Protein AF-A0A3D4SXZ7-F1 (afdb_monomer)

Mean predicted aligned error: 2.55 Å

Organism: NCBI:txid1032851

pLDDT: mean 96.94, std 1.92, range [89.12, 98.69]

Nearest PDB structures (foldseek):
  2qhf-assembly1_A  TM=9.863E-01  e=5.971E-07  unclassified
  4bai-assembly1_A  TM=9.853E-01  e=6.837E-07  Mycobacterium tuberculosis
  2o11-assembly1_A  TM=9.877E-01  e=6.837E-07  Mycobacterium tuberculosis H37Rv
  4baj-assembly1_A  TM=9.849E-01  e=6.837E-07  Mycobacterium tuberculosis
  2o12-assembly1_A  TM=9.828E-01  e=8.377E-07  Mycobacterium tuberculosis H37Rv

Secondary structure (DSSP, 8-state):
-EEEEEETTGGGGGGS-HHHHS--EEE-SSSEEES--SS-SEETTEE-SS---EEEEE--

InterPro domains:
  IPR000453 Chorismate synthase [PF01264] (1-60)
  IPR000453 Chorismate synthase [PTHR21085] (1-60)
  IPR035904 Chorismate synthase AroC superfamily [G3DSA:3.60.150.10] (1-60)
  IPR035904 Chorismate synthase AroC superfamily [SSF103263] (1-60)

Foldseek 3Di:
DWDDKAKALGPVLVVDDPVPRDFDWDCPPPDTDTPDCRRQQDDPRDGPPDHRDMDTDDDD

Radius of gyration: 13.45 Å; Cα contacts (8 Å, |Δi|>4): 90; chains: 1; bounding box: 33×19×40 Å

Sequence (60 aa):
AIKGVEIGDGFAEARRRGSEAHDEIYNDGDHLTRHTNRAGGLEGGMTDGQTLRIRAAMKP

Solvent-accessible surface area (backbone atoms only — not comparable to full-atom values): 3760 Å² total; per-residue (Å²): 84,79,78,46,75,36,46,39,47,34,79,61,44,79,74,49,55,74,95,74,42,66,55,62,80,42,79,77,80,93,48,81,43,57,94,55,66,40,50,10,19,43,52,99,90,37,76,69,84,52,72,74,36,78,49,73,46,62,49,129

Structure (mmCIF, N/CA/C/O backbone):
data_AF-A0A3D4SXZ7-F1
#
_entry.id   AF-A0A3D4SXZ7-F1
#
loop_
_atom_site.group_PDB
_atom_site.id
_atom_site.type_symbol
_atom_site.label_atom_id
_atom_site.label_alt_id
_atom_site.label_comp_id
_atom_site.label_asym_id
_atom_site.label_entity_id
_atom_site.label_seq_id
_atom_site.pdbx_PDB_ins_code
_atom_site.Cartn_x
_atom_site.Cartn_y
_atom_site.Cartn_z
_atom_site.occupancy
_atom_site.B_iso_or_equiv
_atom_site.auth_seq_id
_atom_site.auth_comp_id
_atom_site.auth_asym_id
_atom_site.auth_atom_id
_atom_site.pdbx_PDB_model_num
ATOM 1 N N . ALA A 1 1 ? -18.726 2.027 14.353 1.00 94.94 1 ALA A N 1
ATOM 2 C CA . ALA A 1 1 ? -18.046 3.202 13.716 1.00 94.94 1 ALA A CA 1
ATOM 3 C C . ALA 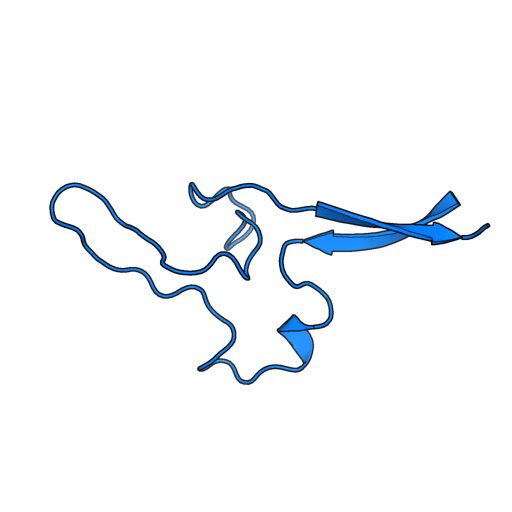A 1 1 ? -16.565 2.914 13.418 1.00 94.94 1 ALA A C 1
ATOM 5 O O . ALA A 1 1 ? -15.982 2.113 14.136 1.00 94.94 1 ALA A O 1
ATOM 6 N N . ILE A 1 2 ? -15.933 3.526 12.403 1.00 98.19 2 ILE A N 1
ATOM 7 C CA . ILE A 1 2 ? -14.528 3.223 12.030 1.00 98.19 2 ILE A CA 1
ATOM 8 C C . ILE A 1 2 ? -13.530 3.789 13.049 1.00 98.19 2 ILE A C 1
ATOM 10 O O . ILE A 1 2 ? -13.651 4.940 13.469 1.00 98.19 2 ILE A O 1
ATOM 14 N N . LYS A 1 3 ? -12.550 2.974 13.455 1.00 98.00 3 LYS A N 1
ATOM 15 C CA . LYS A 1 3 ? -11.490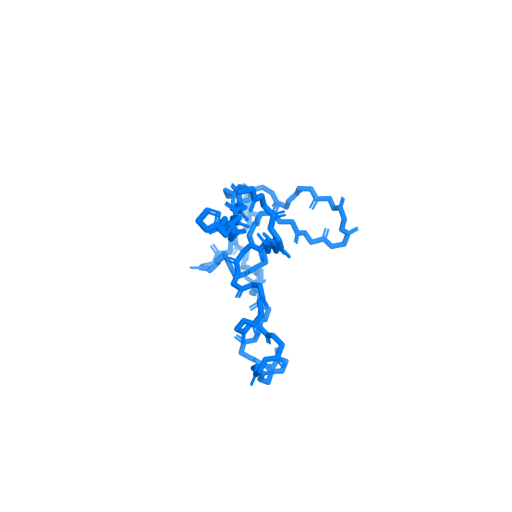 3.327 14.416 1.00 98.00 3 LYS A CA 1
ATOM 16 C C . LYS A 1 3 ? -10.072 3.077 13.902 1.00 98.00 3 LYS A C 1
ATOM 18 O O . LYS A 1 3 ? -9.132 3.515 14.556 1.00 98.00 3 LYS A O 1
ATOM 23 N N . GLY A 1 4 ? -9.921 2.424 12.755 1.00 98.19 4 GLY A N 1
ATOM 24 C CA . GLY A 1 4 ? -8.634 2.210 12.104 1.00 98.19 4 GLY A CA 1
ATOM 25 C C . GLY A 1 4 ? -8.818 2.047 10.604 1.00 98.19 4 GLY A C 1
ATOM 26 O O . GLY A 1 4 ? -9.863 1.567 10.160 1.00 98.19 4 GLY A O 1
ATOM 27 N N . VAL A 1 5 ? -7.813 2.465 9.845 1.00 98.31 5 VAL A N 1
ATOM 28 C CA . VAL A 1 5 ? -7.733 2.295 8.394 1.00 98.31 5 VAL A CA 1
ATOM 29 C C . VAL A 1 5 ? -6.315 1.859 8.066 1.00 98.31 5 VAL A C 1
ATOM 31 O O . VAL A 1 5 ? -5.365 2.358 8.668 1.00 98.31 5 VAL A O 1
ATOM 34 N N . GLU A 1 6 ? -6.180 0.938 7.124 1.00 98.62 6 GLU A N 1
ATOM 35 C CA . GLU A 1 6 ? -4.890 0.528 6.586 1.00 98.62 6 GLU A CA 1
ATOM 36 C C . GLU A 1 6 ? -4.950 0.377 5.062 1.00 98.62 6 GLU A C 1
ATOM 38 O O . GLU A 1 6 ? -6.002 0.057 4.498 1.00 98.62 6 GLU A O 1
ATOM 43 N N . ILE A 1 7 ? -3.815 0.628 4.410 1.00 98.69 7 ILE A N 1
ATOM 44 C CA . ILE A 1 7 ? -3.614 0.422 2.974 1.00 98.69 7 ILE A CA 1
ATOM 45 C C . ILE A 1 7 ? -2.743 -0.826 2.803 1.00 98.69 7 ILE A C 1
ATOM 47 O O . ILE A 1 7 ? -1.771 -1.006 3.537 1.00 98.69 7 ILE A O 1
ATOM 51 N N . GLY A 1 8 ? -3.119 -1.697 1.866 1.00 98.38 8 GLY A N 1
ATOM 52 C CA . GLY A 1 8 ? -2.367 -2.912 1.561 1.00 98.38 8 GLY A CA 1
ATOM 53 C C . GLY A 1 8 ? -2.320 -3.893 2.727 1.00 98.38 8 GLY A C 1
ATOM 54 O O . GLY A 1 8 ? -3.364 -4.357 3.202 1.00 98.38 8 GLY A O 1
ATOM 55 N N . ASP A 1 9 ? -1.109 -4.244 3.139 1.00 98.25 9 ASP A N 1
ATOM 56 C CA . ASP A 1 9 ? -0.829 -5.101 4.293 1.00 98.25 9 ASP A CA 1
ATOM 57 C C . ASP A 1 9 ? -0.697 -4.301 5.606 1.00 98.25 9 ASP A C 1
ATOM 59 O O . ASP A 1 9 ? -0.735 -4.883 6.694 1.00 98.25 9 ASP A O 1
ATOM 63 N N . GLY A 1 10 ? -0.635 -2.968 5.531 1.00 98.06 10 GLY A N 1
ATOM 64 C CA . GLY A 1 10 ? -0.968 -2.101 6.655 1.00 98.06 10 GLY A CA 1
ATOM 65 C C . GLY A 1 10 ? -0.109 -2.293 7.901 1.00 98.06 10 GLY A C 1
ATOM 66 O O . GLY A 1 10 ? 1.119 -2.235 7.863 1.00 98.06 10 GLY A O 1
ATOM 67 N N . PHE A 1 11 ? -0.763 -2.543 9.038 1.00 98.06 11 PHE A N 1
ATOM 68 C CA . PHE A 1 11 ? -0.059 -2.765 10.306 1.00 98.06 11 PHE A CA 1
ATOM 69 C C . PHE A 1 11 ? 0.800 -4.041 10.311 1.00 98.06 11 PHE A C 1
ATOM 71 O O . PHE A 1 11 ? 1.726 -4.139 11.121 1.00 98.06 11 PHE A O 1
ATOM 78 N N . ALA A 1 12 ? 0.515 -5.021 9.443 1.00 97.56 12 ALA A N 1
ATOM 79 C CA . ALA A 1 12 ? 1.363 -6.205 9.301 1.00 97.56 12 ALA A CA 1
ATOM 80 C C . ALA A 1 12 ? 2.701 -5.861 8.627 1.00 97.56 12 ALA A C 1
ATOM 82 O O . ALA A 1 12 ? 3.728 -6.427 8.999 1.00 97.56 12 ALA A O 1
ATOM 83 N N . GLU A 1 13 ? 2.696 -4.893 7.709 1.00 97.38 13 GLU A N 1
ATOM 84 C CA . GLU A 1 13 ? 3.878 -4.417 6.983 1.00 97.38 13 GLU A CA 1
ATOM 85 C C . GLU A 1 13 ? 4.920 -3.814 7.933 1.00 97.38 13 GLU A C 1
ATOM 87 O O . GLU A 1 13 ? 6.107 -4.118 7.852 1.00 97.38 13 GLU A O 1
ATOM 92 N N . ALA A 1 14 ? 4.463 -3.070 8.947 1.00 97.62 14 ALA A N 1
ATOM 93 C CA . ALA A 1 14 ? 5.316 -2.472 9.980 1.00 97.62 14 ALA A CA 1
ATOM 94 C C . ALA A 1 14 ? 6.092 -3.495 10.838 1.00 97.62 14 ALA A C 1
ATOM 96 O O . ALA A 1 14 ? 6.970 -3.114 11.612 1.00 97.62 14 ALA A O 1
ATOM 97 N N . ARG A 1 15 ? 5.756 -4.788 10.744 1.00 97.75 15 ARG A N 1
ATOM 98 C CA . ARG A 1 15 ? 6.438 -5.879 11.459 1.00 97.75 15 ARG A CA 1
ATOM 99 C C . ARG A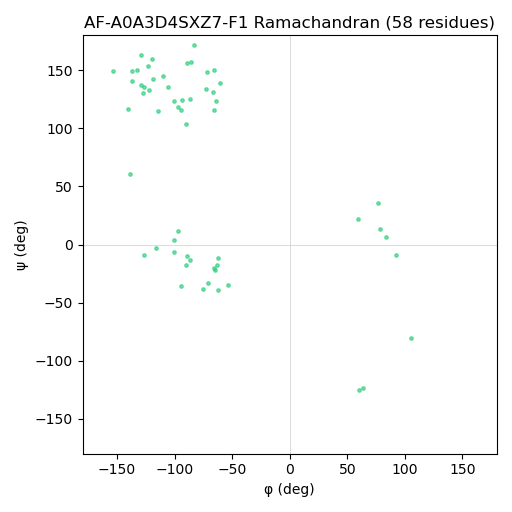 1 15 ? 7.431 -6.641 10.580 1.00 97.75 15 ARG A C 1
ATOM 101 O O . ARG A 1 15 ? 8.118 -7.523 11.095 1.00 97.75 15 ARG A O 1
ATOM 108 N N . ARG A 1 16 ? 7.488 -6.351 9.278 1.00 97.31 16 ARG A N 1
ATOM 109 C CA . ARG A 1 16 ? 8.366 -7.035 8.323 1.00 97.31 16 ARG A CA 1
ATOM 110 C C . ARG A 1 16 ? 9.726 -6.354 8.232 1.00 97.31 16 ARG A C 1
ATOM 112 O O . ARG A 1 16 ? 9.885 -5.169 8.523 1.00 97.31 16 ARG A O 1
ATOM 119 N N . ARG A 1 17 ? 10.733 -7.122 7.811 1.00 98.12 17 ARG A N 1
ATOM 120 C CA . ARG A 1 17 ? 12.016 -6.555 7.381 1.00 98.12 17 ARG A CA 1
ATOM 121 C C . ARG A 1 17 ? 11.823 -5.866 6.035 1.00 98.12 17 ARG A C 1
ATOM 123 O O . ARG A 1 17 ? 11.062 -6.356 5.211 1.00 98.12 17 ARG A O 1
ATOM 130 N N . GLY A 1 18 ? 12.584 -4.803 5.773 1.00 96.06 18 GLY A N 1
ATOM 131 C CA . GLY A 1 18 ? 12.522 -4.087 4.491 1.00 96.06 18 GLY A CA 1
ATOM 132 C C . GLY A 1 18 ? 12.724 -4.993 3.268 1.00 96.06 18 GLY A C 1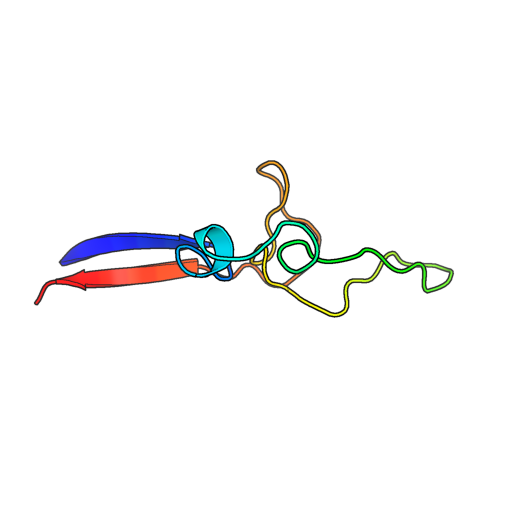
ATOM 133 O O . GLY A 1 18 ? 12.050 -4.817 2.262 1.00 96.06 18 GLY A O 1
ATOM 134 N N . SER A 1 19 ? 13.569 -6.024 3.387 1.00 96.69 19 SER A N 1
ATOM 135 C CA . SER A 1 19 ? 13.804 -7.029 2.338 1.00 96.69 19 SER A CA 1
ATOM 136 C C . SER A 1 19 ? 12.580 -7.878 1.979 1.00 96.69 19 SER A C 1
ATOM 138 O O . SER A 1 19 ? 12.585 -8.541 0.954 1.00 96.69 19 SER A O 1
ATOM 140 N N . GLU A 1 20 ? 11.557 -7.906 2.829 1.00 96.69 20 GLU A N 1
ATOM 141 C CA . GLU A 1 20 ? 10.327 -8.682 2.628 1.00 96.69 20 GLU A CA 1
ATOM 142 C C . GLU A 1 20 ? 9.095 -7.780 2.495 1.00 96.69 20 GLU A C 1
ATOM 144 O O . GLU A 1 20 ? 7.985 -8.285 2.313 1.00 96.69 20 GLU A O 1
ATOM 149 N N . ALA A 1 21 ? 9.284 -6.464 2.636 1.00 96.75 21 ALA A N 1
ATOM 150 C CA . ALA A 1 21 ? 8.190 -5.527 2.817 1.00 96.75 21 ALA A CA 1
ATOM 151 C C . ALA A 1 21 ? 7.712 -4.878 1.514 1.00 96.75 21 ALA A C 1
ATOM 153 O O . ALA A 1 21 ? 6.527 -4.622 1.307 1.00 96.75 21 ALA A O 1
ATOM 154 N N . HIS A 1 22 ? 8.650 -4.608 0.613 1.00 96.12 22 HIS 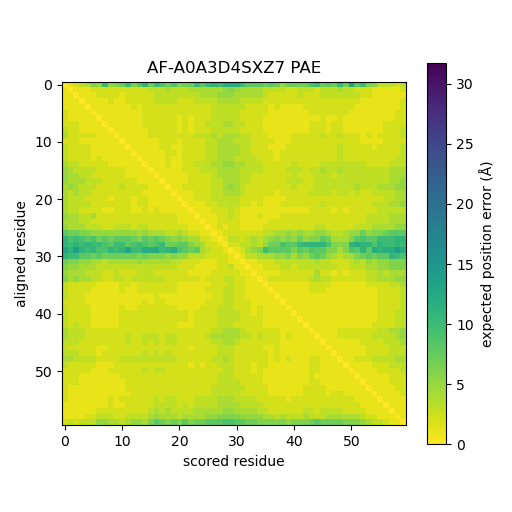A N 1
ATOM 155 C CA . HIS A 1 22 ? 8.368 -3.876 -0.614 1.00 96.12 22 HIS A CA 1
ATOM 156 C C . HIS A 1 22 ? 7.877 -4.789 -1.735 1.00 96.12 22 HIS A C 1
ATOM 158 O O . HIS A 1 22 ? 8.136 -5.994 -1.744 1.00 96.12 22 HIS A O 1
ATOM 164 N N . ASP A 1 23 ? 7.161 -4.202 -2.688 1.00 97.38 23 ASP A N 1
ATOM 165 C CA . ASP A 1 23 ? 6.769 -4.877 -3.914 1.00 97.38 23 ASP A CA 1
ATOM 166 C C . ASP A 1 23 ? 7.862 -4.649 -4.967 1.00 97.38 23 ASP A C 1
ATOM 168 O O . ASP A 1 23 ? 8.002 -3.561 -5.522 1.00 97.38 23 ASP A O 1
ATOM 172 N N . GLU A 1 24 ? 8.687 -5.671 -5.206 1.00 97.19 24 GLU A N 1
ATOM 173 C CA . GLU A 1 24 ? 9.758 -5.594 -6.202 1.00 97.19 24 GLU A CA 1
ATOM 174 C C . GLU A 1 24 ? 9.194 -5.343 -7.604 1.00 97.19 24 GLU A C 1
ATOM 176 O O . GLU A 1 24 ? 8.185 -5.931 -8.009 1.00 97.19 24 GLU A O 1
ATOM 181 N N . ILE A 1 25 ? 9.882 -4.475 -8.347 1.00 97.00 25 ILE A N 1
ATOM 182 C CA . ILE A 1 25 ? 9.538 -4.136 -9.724 1.00 97.00 25 ILE A CA 1
ATOM 183 C C . ILE A 1 25 ? 10.339 -5.033 -10.661 1.00 97.00 25 ILE A C 1
ATOM 185 O O . ILE A 1 25 ? 11.571 -5.037 -10.641 1.00 97.00 25 ILE A O 1
ATOM 189 N N . TYR A 1 26 ? 9.621 -5.737 -11.525 1.00 97.06 26 TYR A N 1
ATOM 190 C CA . TYR A 1 26 ? 10.170 -6.561 -12.589 1.00 97.06 26 TYR A CA 1
ATOM 191 C C . TYR A 1 26 ? 9.875 -5.902 -13.935 1.00 97.06 26 TYR A C 1
ATOM 193 O O . TYR A 1 26 ? 8.834 -5.274 -14.126 1.00 97.06 26 TYR A O 1
ATOM 201 N N . ASN A 1 27 ? 10.803 -6.041 -14.877 1.00 95.44 27 ASN A N 1
ATOM 202 C CA . ASN A 1 27 ? 10.617 -5.577 -16.245 1.00 95.44 27 ASN A CA 1
ATOM 203 C C . ASN A 1 27 ? 10.162 -6.759 -17.113 1.00 95.44 27 ASN A C 1
ATOM 205 O O . ASN A 1 27 ? 10.908 -7.732 -17.233 1.00 95.44 27 ASN A O 1
ATOM 209 N N . ASP A 1 28 ? 8.964 -6.679 -17.700 1.00 92.69 28 ASP A N 1
ATOM 210 C CA . ASP A 1 28 ? 8.427 -7.703 -18.612 1.00 92.69 28 ASP A CA 1
ATOM 211 C C . ASP A 1 28 ? 8.638 -7.377 -20.105 1.00 92.69 28 ASP A C 1
ATOM 213 O O . ASP A 1 28 ? 8.099 -8.052 -20.982 1.00 92.69 28 ASP A O 1
ATOM 217 N N . GLY A 1 29 ? 9.469 -6.371 -20.392 1.00 93.00 29 GLY A N 1
ATOM 218 C CA . GLY A 1 29 ? 9.715 -5.836 -21.724 1.00 93.00 29 GLY A CA 1
ATOM 219 C C . GLY A 1 29 ? 9.011 -4.497 -21.890 1.00 93.00 29 GLY A C 1
ATOM 220 O O . GLY A 1 29 ? 9.643 -3.450 -21.752 1.00 93.00 29 GLY A O 1
ATOM 221 N N . ASP A 1 30 ? 7.710 -4.543 -22.167 1.00 91.00 30 ASP A N 1
ATOM 222 C CA . ASP A 1 30 ? 6.911 -3.348 -22.467 1.00 91.00 30 ASP A CA 1
ATOM 223 C C . ASP A 1 30 ? 6.281 -2.717 -21.214 1.00 91.00 30 ASP A C 1
ATOM 225 O O . ASP A 1 30 ? 5.878 -1.551 -21.246 1.00 91.00 30 ASP A O 1
ATOM 229 N N . HIS A 1 31 ? 6.202 -3.455 -20.103 1.00 89.12 31 HIS A N 1
ATOM 230 C CA . HIS A 1 31 ? 5.574 -3.005 -18.869 1.00 89.12 31 HIS A CA 1
ATOM 231 C C . HIS A 1 31 ? 6.444 -3.289 -17.637 1.00 89.12 31 HIS A C 1
ATOM 233 O O . HIS A 1 31 ? 7.216 -4.247 -17.540 1.00 89.12 31 HIS A O 1
ATOM 239 N N . LEU A 1 32 ? 6.283 -2.423 -16.638 1.00 94.44 32 LEU A N 1
ATOM 240 C CA . LEU A 1 32 ? 6.770 -2.683 -15.290 1.00 94.44 32 LEU A CA 1
ATOM 241 C C . LEU A 1 32 ? 5.692 -3.457 -14.534 1.00 94.44 32 LEU A C 1
ATOM 243 O O . LEU A 1 32 ? 4.550 -3.004 -14.433 1.00 94.44 32 LEU A O 1
ATOM 247 N N . THR A 1 33 ? 6.059 -4.608 -13.984 1.00 95.06 33 THR A N 1
ATOM 248 C CA . THR A 1 33 ? 5.153 -5.470 -13.221 1.00 95.06 33 THR A CA 1
ATOM 249 C C . THR A 1 33 ? 5.638 -5.648 -11.791 1.00 95.06 33 THR A C 1
ATOM 251 O O . THR A 1 33 ? 6.802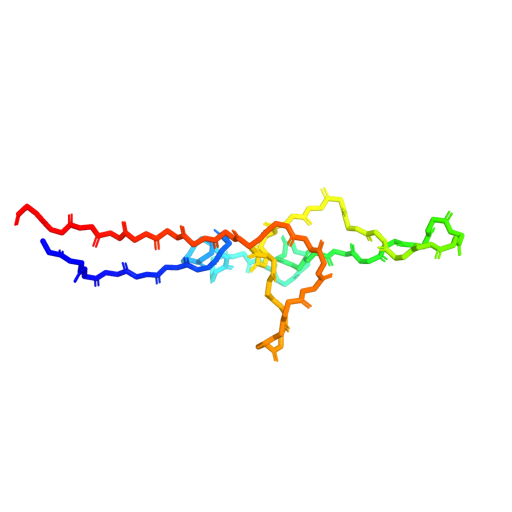 -5.426 -11.466 1.00 95.06 33 THR A O 1
ATOM 254 N N . ARG A 1 34 ? 4.712 -6.033 -10.914 1.00 96.38 34 ARG A N 1
ATOM 255 C CA . ARG A 1 34 ? 4.985 -6.426 -9.531 1.00 96.38 34 ARG A CA 1
ATOM 256 C C . ARG A 1 34 ? 4.313 -7.770 -9.297 1.00 96.38 34 ARG A C 1
ATOM 258 O O . ARG A 1 34 ? 3.185 -7.984 -9.741 1.00 96.38 34 ARG A O 1
ATOM 265 N N . HIS A 1 35 ? 4.996 -8.684 -8.617 1.00 95.56 35 HIS A N 1
ATOM 266 C CA . HIS A 1 35 ? 4.433 -10.001 -8.292 1.00 95.56 35 HIS A CA 1
ATOM 267 C C . HIS A 1 35 ? 3.627 -10.003 -6.989 1.00 95.56 35 HIS A C 1
ATOM 269 O O . HIS A 1 35 ? 2.880 -10.942 -6.715 1.00 95.56 35 HIS A O 1
ATOM 275 N N . THR A 1 36 ? 3.758 -8.947 -6.191 1.00 97.75 36 THR A N 1
ATOM 276 C CA . THR A 1 36 ? 3.030 -8.749 -4.942 1.00 97.75 36 THR A CA 1
ATOM 277 C C . THR A 1 36 ? 2.381 -7.368 -4.918 1.00 97.75 36 THR A C 1
ATOM 279 O O . THR A 1 36 ? 2.694 -6.500 -5.728 1.00 97.75 36 THR A O 1
ATOM 282 N N . ASN A 1 37 ? 1.423 -7.199 -4.008 1.00 98.00 37 ASN A N 1
ATOM 283 C CA . ASN A 1 37 ? 0.719 -5.940 -3.783 1.00 98.00 37 ASN A CA 1
ATOM 284 C C . ASN A 1 37 ? 0.546 -5.718 -2.269 1.00 98.00 37 ASN A C 1
ATOM 286 O O . ASN A 1 37 ? -0.575 -5.728 -1.740 1.00 98.00 37 ASN A O 1
ATOM 290 N N . ARG A 1 38 ? 1.683 -5.637 -1.570 1.00 98.25 38 ARG A N 1
ATOM 291 C CA . ARG A 1 38 ? 1.811 -5.369 -0.130 1.00 98.25 38 ARG A CA 1
ATOM 292 C C . ARG A 1 38 ? 1.557 -3.896 0.174 1.00 98.25 38 ARG A C 1
ATOM 294 O O . ARG A 1 38 ? 0.871 -3.592 1.149 1.00 98.25 38 ARG A O 1
ATOM 301 N N . ALA A 1 39 ? 2.018 -3.002 -0.702 1.00 98.25 39 ALA A N 1
ATOM 302 C CA . ALA A 1 39 ? 1.778 -1.564 -0.634 1.00 98.25 39 ALA A CA 1
ATOM 303 C C . ALA A 1 39 ? 0.294 -1.207 -0.835 1.00 98.25 39 ALA A C 1
ATOM 305 O O . ALA A 1 39 ? -0.164 -0.151 -0.407 1.00 98.25 39 ALA A O 1
ATOM 306 N N . GLY A 1 40 ? -0.492 -2.111 -1.430 1.00 98.19 40 GLY A N 1
ATOM 307 C CA . GLY A 1 40 ? -1.934 -1.951 -1.583 1.00 98.19 40 GLY A CA 1
ATOM 308 C C . GLY A 1 40 ? -2.326 -0.985 -2.686 1.00 98.19 40 GLY A C 1
ATOM 309 O O . GLY A 1 40 ? -3.317 -0.275 -2.523 1.00 98.19 40 GLY A O 1
ATOM 310 N N . GLY A 1 41 ? -1.571 -0.961 -3.781 1.00 97.94 41 GLY A N 1
ATOM 311 C CA . GLY A 1 41 ? -1.818 -0.101 -4.930 1.0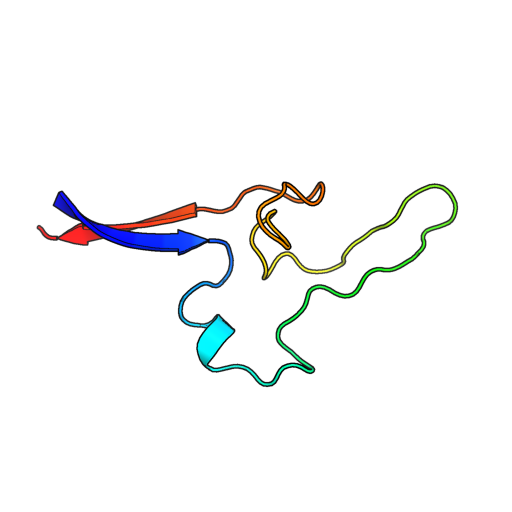0 97.94 41 GLY A CA 1
ATOM 312 C C . GLY A 1 41 ? -1.378 1.343 -4.731 1.00 97.94 41 GLY A C 1
ATOM 313 O O . GLY A 1 41 ? -1.812 2.208 -5.492 1.00 97.94 41 GLY A O 1
ATOM 314 N N . LEU A 1 42 ? -0.594 1.626 -3.684 1.00 98.31 42 LEU A N 1
ATOM 315 C CA . LEU A 1 42 ? -0.149 2.970 -3.343 1.00 98.31 42 LEU A CA 1
ATOM 316 C C . LEU A 1 42 ? 1.307 2.978 -2.868 1.00 98.31 42 LEU A C 1
ATOM 318 O O . LEU A 1 42 ? 1.626 2.471 -1.797 1.00 98.31 42 LEU A O 1
ATOM 322 N N . GLU A 1 43 ? 2.169 3.661 -3.615 1.00 97.94 43 GLU A N 1
ATOM 323 C CA . GLU A 1 43 ? 3.569 3.899 -3.262 1.00 97.94 43 GLU A CA 1
ATOM 324 C C . GLU A 1 43 ? 3.853 5.404 -3.322 1.00 97.94 43 GLU A C 1
ATOM 326 O O . GLU A 1 43 ? 3.407 6.106 -4.230 1.00 97.94 43 GLU A O 1
ATOM 331 N N . GLY A 1 44 ? 4.551 5.947 -2.320 1.00 96.69 44 GLY A N 1
ATOM 332 C CA . GLY A 1 44 ? 4.905 7.375 -2.298 1.00 96.69 44 GLY A CA 1
ATOM 333 C C . GLY A 1 44 ? 3.711 8.343 -2.327 1.00 96.69 44 GLY A C 1
ATOM 334 O O . GLY A 1 44 ? 3.867 9.490 -2.732 1.00 96.69 44 GLY A O 1
ATOM 335 N N . GLY A 1 45 ? 2.517 7.895 -1.921 1.00 97.56 45 GLY A N 1
ATOM 336 C CA . GLY A 1 45 ? 1.292 8.702 -1.967 1.00 97.56 45 GLY A CA 1
ATOM 337 C C . GLY A 1 45 ? 0.575 8.711 -3.321 1.00 97.56 45 GLY A C 1
ATOM 338 O O . GLY A 1 45 ? -0.398 9.448 -3.471 1.00 97.56 45 GLY A O 1
ATOM 339 N N . MET A 1 46 ? 1.017 7.908 -4.292 1.00 98.38 46 MET A N 1
ATOM 340 C CA . MET A 1 46 ? 0.437 7.819 -5.636 1.00 98.38 46 MET A CA 1
ATOM 341 C C . MET A 1 46 ? 0.015 6.387 -5.958 1.00 98.38 46 MET A C 1
ATOM 343 O O . MET A 1 46 ? 0.576 5.432 -5.428 1.00 98.38 46 MET A O 1
ATOM 347 N N . THR A 1 47 ? -0.966 6.232 -6.849 1.00 97.88 47 THR A N 1
ATOM 348 C CA . THR A 1 47 ? -1.336 4.915 -7.378 1.00 97.88 47 THR A CA 1
ATOM 349 C C . THR A 1 47 ? -0.202 4.343 -8.220 1.00 97.88 47 THR A C 1
ATOM 351 O O . THR A 1 47 ? 0.290 5.028 -9.117 1.00 97.88 47 THR A O 1
ATOM 354 N N . ASP A 1 48 ? 0.172 3.091 -7.978 1.00 96.19 48 ASP A N 1
ATOM 355 C CA . ASP A 1 48 ? 1.328 2.435 -8.612 1.00 96.19 48 ASP A CA 1
ATOM 356 C C . ASP A 1 48 ? 0.958 1.497 -9.785 1.00 96.19 48 ASP A C 1
ATOM 358 O O . ASP A 1 48 ? 1.824 0.819 -10.346 1.00 96.19 48 ASP A O 1
ATOM 362 N N . GLY A 1 49 ? -0.333 1.454 -10.140 1.00 95.50 49 GLY A N 1
ATOM 363 C CA . GLY A 1 49 ? -0.907 0.589 -11.175 1.00 95.50 49 GLY A CA 1
ATOM 364 C C . GLY A 1 49 ? -1.441 -0.757 -10.667 1.00 95.50 49 GLY A C 1
ATOM 365 O O . GLY A 1 49 ? -2.117 -1.456 -11.420 1.00 95.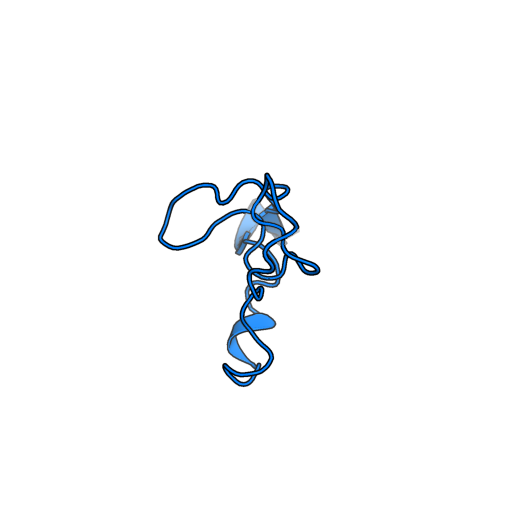50 49 GLY A O 1
ATOM 366 N N . GLN A 1 50 ? -1.192 -1.123 -9.406 1.00 97.50 50 GLN A N 1
ATOM 367 C CA . GLN A 1 50 ? -1.782 -2.303 -8.772 1.00 97.50 50 GLN A CA 1
ATOM 368 C C . GLN A 1 50 ? -3.189 -2.001 -8.219 1.00 97.50 50 GLN A C 1
ATOM 370 O O . GLN A 1 50 ? -3.655 -0.862 -8.177 1.00 97.50 50 GLN A O 1
ATOM 375 N N . THR A 1 51 ? -3.905 -3.040 -7.777 1.00 98.12 51 THR A N 1
ATOM 376 C CA . THR A 1 51 ? -5.232 -2.868 -7.156 1.00 98.12 51 THR A CA 1
ATOM 377 C C . THR A 1 51 ? -5.129 -2.070 -5.855 1.00 98.12 51 THR A C 1
ATOM 379 O O . THR A 1 51 ? -4.455 -2.509 -4.921 1.00 98.12 51 THR A O 1
ATOM 382 N N . LEU A 1 52 ? -5.866 -0.958 -5.758 1.00 98.31 52 LEU A N 1
ATOM 383 C CA . LEU A 1 52 ? -5.977 -0.179 -4.526 1.00 98.31 52 LEU A CA 1
ATOM 384 C C . LEU A 1 52 ? -6.705 -0.993 -3.444 1.00 98.31 52 LEU A C 1
ATOM 386 O O . LEU A 1 52 ? -7.886 -1.321 -3.582 1.00 98.31 52 LEU A O 1
ATOM 390 N N . ARG A 1 53 ? -6.004 -1.319 -2.356 1.00 98.50 53 ARG A N 1
ATOM 391 C CA . ARG A 1 53 ? -6.526 -2.126 -1.243 1.00 98.50 53 ARG A CA 1
ATOM 392 C C . ARG A 1 53 ? -6.614 -1.283 0.020 1.00 98.50 53 ARG A C 1
ATOM 394 O O . ARG A 1 53 ? -5.590 -0.909 0.581 1.00 98.50 53 ARG A O 1
ATOM 401 N N . ILE A 1 54 ? -7.835 -1.060 0.502 1.00 98.38 54 ILE A N 1
ATOM 402 C CA . ILE A 1 54 ? -8.108 -0.330 1.747 1.00 98.38 54 ILE A CA 1
ATOM 403 C C . ILE A 1 54 ? -8.906 -1.234 2.684 1.00 98.38 54 ILE A C 1
ATOM 405 O O . ILE A 1 54 ? -9.900 -1.838 2.278 1.00 98.38 54 ILE A O 1
ATOM 409 N N . ARG A 1 55 ? -8.491 -1.312 3.949 1.00 98.56 55 ARG A N 1
ATOM 410 C CA . ARG A 1 55 ? -9.226 -2.010 5.011 1.00 98.56 55 ARG A CA 1
ATOM 411 C C . ARG A 1 55 ? -9.601 -1.024 6.106 1.00 98.56 55 ARG A C 1
ATOM 413 O O . ARG A 1 55 ? -8.821 -0.138 6.446 1.00 98.56 55 ARG A O 1
ATOM 420 N N . ALA A 1 56 ? -10.793 -1.191 6.670 1.00 98.38 56 ALA A N 1
ATOM 421 C CA . ALA A 1 56 ? -11.303 -0.353 7.747 1.00 98.38 56 ALA A CA 1
ATOM 422 C C . ALA A 1 56 ? -11.769 -1.220 8.922 1.00 98.38 56 ALA A C 1
ATOM 424 O O . ALA A 1 56 ? -12.545 -2.158 8.746 1.00 98.38 56 ALA A O 1
ATOM 425 N N . ALA A 1 57 ? -11.316 -0.888 10.129 1.00 98.31 57 ALA A N 1
ATOM 426 C CA . ALA A 1 57 ? -11.722 -1.557 11.358 1.00 98.31 57 ALA A CA 1
ATOM 427 C C . ALA A 1 57 ? -12.883 -0.792 12.005 1.00 98.31 57 ALA A C 1
ATOM 429 O O . ALA A 1 57 ? -12.724 0.361 12.423 1.00 98.31 57 ALA A O 1
ATOM 430 N N . MET A 1 58 ? -14.055 -1.425 12.095 1.00 98.19 58 MET A N 1
ATOM 431 C CA . MET A 1 58 ? -15.255 -0.844 12.697 1.00 98.19 58 MET A CA 1
ATOM 432 C C . MET A 1 58 ? -15.455 -1.367 14.127 1.00 98.19 58 MET A C 1
ATOM 434 O O . MET A 1 58 ? -15.571 -2.570 14.327 1.00 98.19 58 MET A O 1
ATOM 438 N N . LYS A 1 59 ? -15.538 -0.469 15.121 1.00 94.31 59 LYS A N 1
ATOM 439 C CA . LYS A 1 59 ? -16.048 -0.829 16.455 1.00 94.31 59 LYS A CA 1
ATOM 440 C C . LYS A 1 59 ? -17.538 -1.202 16.365 1.00 94.31 59 LYS A C 1
ATOM 442 O O . LYS A 1 59 ? -18.208 -0.575 15.531 1.00 94.31 59 LYS A O 1
ATOM 447 N N . PRO A 1 60 ? -18.043 -2.098 17.232 1.00 93.81 60 PRO A N 1
ATOM 448 C CA . PRO A 1 60 ? -19.476 -2.350 17.366 1.00 93.81 60 PRO A CA 1
ATOM 449 C C . PRO A 1 60 ? -20.286 -1.054 17.507 1.00 93.81 60 PRO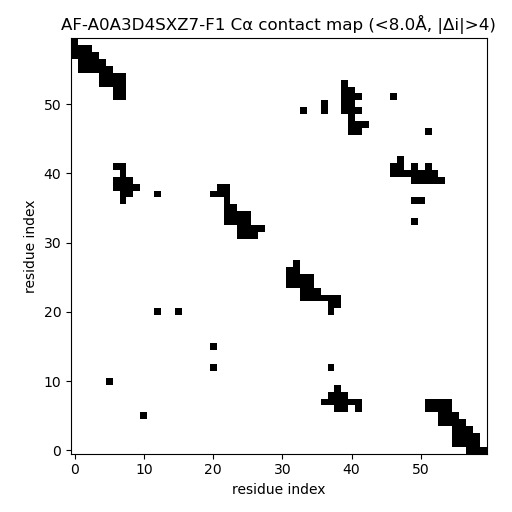 A C 1
ATOM 451 O O . PRO A 1 60 ? -19.781 -0.086 18.137 1.00 93.81 60 PRO A O 1
#